Protein AF-A0A9X9F137-F1 (afdb_monomer_lite)

Radius of gyration: 17.18 Å; chains: 1; bounding box: 33×36×59 Å

Foldseek 3Di:
DPPPDPPPDDDPPLQVVQCVLCVVLVNCVCRSDFLVDPDDDDDPVLCVVQDVVLNVPRSSSRSSCVVVPHDDDDDPPPDPPPPVPDPPPCPDPPPDPPDDD

Sequence (101 aa):
VCFEKMRVEWPSIAMVYRKIVNDVLGRMDLKYDSMLSMPYAITKKAIEDIGYDILQNPILSQVTLIEKGWRLQSSSAITNTSLNNMPANKTSFYKKGLTKL

Organism: Bacillus cereus (NCBI:txid1396)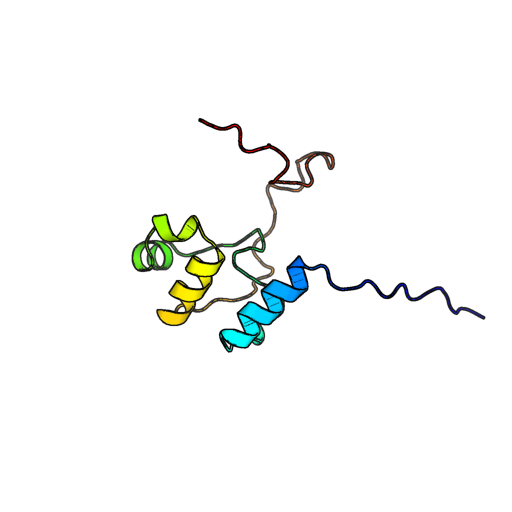

Secondary structure (DSSP, 8-state):
---------PPPHHHHHHHHHHHHTT-GGGTT--TTSSS----HHHHHHH-TGGGGSHHHHHHHHHHTT------TT---TTTTTS-TT---TT-S-----

pLDDT: mean 76.54, std 21.03, range [38.19, 97.75]

Structure (mmCIF, N/CA/C/O backbone):
data_AF-A0A9X9F137-F1
#
_entry.id   AF-A0A9X9F137-F1
#
loop_
_atom_site.group_PDB
_atom_site.id
_atom_site.type_symbol
_atom_site.label_atom_id
_atom_site.label_alt_id
_atom_site.label_comp_id
_atom_site.label_asym_id
_atom_site.label_entity_id
_atom_site.label_seq_id
_atom_site.pdbx_PDB_ins_code
_atom_site.Cartn_x
_atom_site.Cartn_y
_atom_site.Cartn_z
_atom_site.occupancy
_atom_site.B_iso_or_equiv
_atom_site.auth_seq_id
_atom_site.auth_comp_id
_atom_site.auth_asym_id
_atom_site.auth_atom_id
_atom_site.pdbx_PDB_model_num
ATOM 1 N N . VAL A 1 1 ? 21.777 17.465 -38.653 1.00 41.50 1 VAL A N 1
ATOM 2 C CA . VAL A 1 1 ? 21.772 16.097 -38.082 1.00 41.50 1 VAL A CA 1
ATOM 3 C C . VAL A 1 1 ? 21.459 16.220 -36.597 1.00 41.50 1 VAL A C 1
ATOM 5 O O . VAL A 1 1 ? 22.366 16.334 -35.788 1.00 41.50 1 VAL A O 1
ATOM 8 N N . CYS A 1 2 ? 20.176 16.315 -36.244 1.00 44.56 2 CYS A N 1
ATOM 9 C CA . CYS A 1 2 ? 19.727 16.467 -34.856 1.00 44.56 2 CYS A CA 1
ATOM 10 C C . CYS A 1 2 ? 19.474 15.085 -34.243 1.00 44.56 2 CYS A C 1
ATOM 12 O O . CYS A 1 2 ? 18.335 14.685 -34.042 1.00 44.56 2 CYS A O 1
ATOM 14 N N . PHE A 1 3 ? 20.548 14.342 -33.973 1.00 45.81 3 PHE A N 1
ATOM 15 C CA . PHE A 1 3 ? 20.518 13.244 -33.004 1.00 45.81 3 PHE A CA 1
ATOM 16 C C . PHE A 1 3 ? 20.961 13.812 -31.662 1.00 45.81 3 PHE A C 1
ATOM 18 O O . PHE A 1 3 ? 22.049 13.537 -31.158 1.00 45.81 3 PHE A O 1
ATOM 25 N N . GLU A 1 4 ? 20.131 14.691 -31.113 1.00 53.81 4 GLU A N 1
ATOM 26 C CA . GLU A 1 4 ? 20.349 15.278 -29.801 1.00 53.81 4 GLU A CA 1
ATOM 27 C C . GLU A 1 4 ? 20.030 14.211 -28.752 1.00 53.81 4 GLU A C 1
ATOM 29 O O . GLU A 1 4 ? 18.911 14.070 -28.276 1.00 53.81 4 GLU A O 1
ATOM 34 N N . LYS A 1 5 ? 21.034 13.358 -28.525 1.00 53.69 5 LYS A N 1
ATOM 35 C CA . LYS A 1 5 ? 21.295 12.540 -27.340 1.00 53.69 5 LYS A CA 1
ATOM 36 C C . LYS A 1 5 ? 20.044 12.267 -26.498 1.00 53.69 5 LYS A C 1
ATOM 38 O O . LYS A 1 5 ? 19.861 12.853 -25.432 1.00 53.69 5 LYS A O 1
ATOM 43 N N . MET A 1 6 ? 19.219 11.327 -26.956 1.00 54.22 6 MET A N 1
ATOM 44 C CA . MET A 1 6 ? 18.197 10.690 -26.131 1.00 54.22 6 MET A CA 1
ATOM 45 C C . MET A 1 6 ? 18.944 9.990 -24.989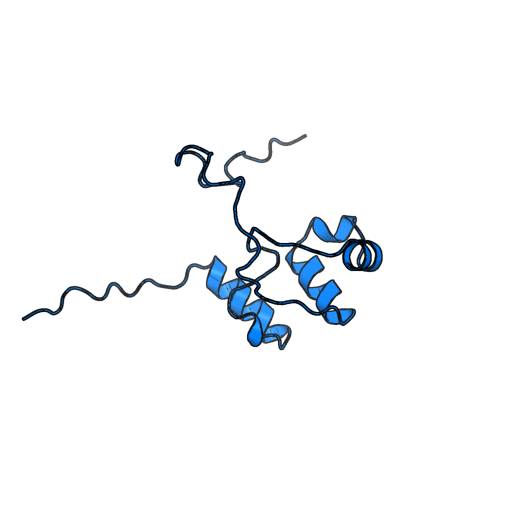 1.00 54.22 6 MET A C 1
ATOM 47 O O . MET A 1 6 ? 19.455 8.882 -25.144 1.00 54.22 6 MET A O 1
ATOM 51 N N . ARG A 1 7 ? 19.154 10.699 -23.873 1.00 59.34 7 ARG A N 1
ATOM 52 C CA . ARG A 1 7 ? 19.733 10.111 -22.669 1.00 59.34 7 ARG A CA 1
ATOM 53 C C . ARG A 1 7 ? 18.726 9.071 -22.209 1.00 59.34 7 ARG A C 1
ATOM 55 O O . ARG A 1 7 ? 17.667 9.423 -21.707 1.00 59.34 7 ARG A O 1
ATOM 62 N N . VAL A 1 8 ? 19.043 7.802 -22.450 1.00 64.38 8 VAL A N 1
ATOM 63 C CA . VAL A 1 8 ? 18.328 6.680 -21.851 1.00 64.38 8 VAL A CA 1
ATOM 64 C C . VAL A 1 8 ? 18.545 6.806 -20.347 1.00 64.38 8 VAL A C 1
ATOM 66 O O . VAL A 1 8 ? 19.589 6.422 -19.822 1.00 64.38 8 VAL A O 1
ATOM 69 N N . GLU A 1 9 ? 17.604 7.452 -19.664 1.00 74.19 9 GLU A N 1
ATOM 70 C CA . GLU A 1 9 ? 17.564 7.449 -18.210 1.00 74.19 9 GLU A CA 1
ATOM 71 C C . GLU A 1 9 ? 17.095 6.071 -17.767 1.00 74.19 9 GLU A C 1
ATOM 73 O O . GLU A 1 9 ? 15.948 5.670 -17.976 1.00 74.19 9 GLU A O 1
ATOM 78 N N . TRP A 1 10 ? 18.022 5.316 -17.188 1.00 81.94 10 TRP A N 1
ATOM 79 C CA . TRP A 1 10 ? 17.707 4.036 -16.581 1.00 81.94 10 TRP A CA 1
ATOM 80 C C . TRP A 1 10 ? 16.768 4.251 -15.392 1.00 81.94 10 TRP A C 1
ATOM 82 O O . TRP A 1 10 ? 16.976 5.186 -14.611 1.00 81.94 10 TRP A O 1
ATOM 92 N N . PRO A 1 11 ? 15.748 3.392 -15.217 1.00 84.38 11 PRO A N 1
ATOM 93 C CA . PRO A 1 11 ? 14.881 3.483 -14.058 1.00 84.38 11 PRO A CA 1
ATOM 94 C C . PRO A 1 11 ? 15.724 3.327 -12.795 1.00 84.38 11 PRO A C 1
ATOM 96 O O . PRO A 1 11 ? 16.581 2.445 -12.699 1.00 84.38 11 PRO A O 1
ATOM 99 N N . SER A 1 12 ? 15.471 4.183 -11.809 1.00 87.00 12 SER A N 1
ATOM 100 C CA . SER A 1 12 ? 16.127 4.035 -10.513 1.00 87.00 12 SER A CA 1
ATOM 101 C C . SER A 1 12 ? 15.773 2.682 -9.893 1.00 87.00 12 SER A C 1
ATOM 103 O O . SER A 1 12 ? 14.682 2.147 -10.117 1.00 87.00 12 SER A O 1
ATOM 105 N N . ILE A 1 13 ? 16.651 2.165 -9.029 1.00 87.69 13 ILE A N 1
ATOM 106 C CA . ILE A 1 13 ? 16.370 0.956 -8.239 1.00 87.69 13 ILE A CA 1
ATOM 107 C C . ILE A 1 13 ? 15.023 1.068 -7.506 1.00 87.69 13 ILE A C 1
ATOM 109 O O . ILE A 1 13 ? 14.298 0.084 -7.370 1.00 87.69 13 ILE A O 1
ATOM 113 N N . ALA A 1 14 ? 14.655 2.295 -7.111 1.00 85.38 14 ALA A N 1
ATOM 114 C CA . ALA A 1 14 ? 13.406 2.577 -6.435 1.00 85.38 14 ALA A CA 1
ATOM 115 C C . ALA A 1 14 ? 12.175 2.319 -7.311 1.00 85.38 14 ALA A C 1
ATOM 117 O O . ALA A 1 14 ? 11.187 1.754 -6.856 1.00 85.38 14 ALA A O 1
ATOM 118 N N . MET A 1 15 ? 12.243 2.703 -8.584 1.00 89.44 15 MET A N 1
ATOM 119 C CA . MET A 1 15 ? 11.171 2.442 -9.543 1.00 89.44 15 MET A CA 1
ATOM 120 C C . MET A 1 15 ? 11.050 0.951 -9.849 1.00 89.44 15 MET A C 1
ATOM 122 O O . MET A 1 15 ? 9.937 0.431 -9.930 1.00 89.44 15 MET A O 1
ATOM 126 N N . VAL A 1 16 ? 12.188 0.263 -9.992 1.00 91.69 16 VAL A N 1
ATOM 127 C CA . VAL A 1 16 ? 12.222 -1.166 -10.321 1.00 91.69 16 VAL A CA 1
ATOM 128 C C . VAL A 1 16 ? 11.564 -1.994 -9.219 1.00 91.69 16 VAL A C 1
ATOM 130 O O . VAL A 1 16 ? 10.656 -2.765 -9.525 1.00 91.69 16 VAL A O 1
ATOM 133 N N . TYR A 1 17 ? 11.935 -1.804 -7.945 1.00 90.62 17 TYR A N 1
ATOM 134 C CA . TYR A 1 17 ? 11.332 -2.603 -6.870 1.00 90.62 17 TYR A CA 1
ATOM 135 C C . TYR A 1 17 ? 9.828 -2.332 -6.726 1.00 90.62 17 TYR A C 1
ATOM 137 O O . TYR A 1 17 ? 9.069 -3.277 -6.539 1.00 90.62 17 TYR A O 1
ATOM 145 N N . ARG A 1 18 ? 9.369 -1.072 -6.847 1.00 91.88 18 ARG A N 1
ATOM 146 C CA . ARG A 1 18 ? 7.935 -0.733 -6.728 1.00 91.88 18 ARG A CA 1
ATOM 147 C C . ARG A 1 18 ? 7.120 -1.423 -7.808 1.00 91.88 18 ARG A C 1
ATOM 149 O O . ARG A 1 18 ? 6.081 -2.003 -7.513 1.00 91.88 18 ARG A O 1
ATOM 156 N N . LYS A 1 19 ? 7.631 -1.406 -9.042 1.00 92.81 19 LYS A N 1
ATOM 157 C CA . LYS A 1 19 ? 7.004 -2.103 -10.162 1.00 92.81 19 LYS A CA 1
ATOM 158 C C . LYS A 1 19 ? 6.908 -3.605 -9.891 1.00 92.81 19 LYS A C 1
ATOM 160 O O . LYS A 1 19 ? 5.841 -4.167 -10.083 1.00 92.81 19 LYS A O 1
ATOM 165 N N . ILE A 1 20 ? 7.993 -4.232 -9.429 1.00 94.19 20 ILE A N 1
ATOM 166 C CA . ILE A 1 20 ? 8.018 -5.674 -9.130 1.00 94.19 20 ILE A CA 1
ATOM 167 C C . ILE A 1 20 ? 7.024 -6.019 -8.016 1.00 94.19 20 ILE A C 1
ATOM 169 O O . ILE A 1 20 ? 6.266 -6.970 -8.158 1.00 94.19 20 ILE A O 1
ATOM 173 N N . VAL A 1 21 ? 6.979 -5.238 -6.933 1.00 93.56 21 VAL A N 1
ATOM 174 C CA . VAL A 1 21 ? 6.012 -5.446 -5.842 1.00 93.56 21 VAL A CA 1
ATOM 175 C C . VAL A 1 21 ? 4.578 -5.344 -6.362 1.00 93.56 21 VAL A C 1
ATOM 177 O O . VAL A 1 21 ? 3.762 -6.214 -6.079 1.00 93.56 21 VAL A O 1
ATOM 180 N N . ASN A 1 22 ? 4.271 -4.320 -7.161 1.00 93.94 22 ASN A N 1
ATOM 181 C CA . ASN A 1 22 ? 2.943 -4.153 -7.750 1.00 93.94 22 ASN A CA 1
ATOM 182 C C . ASN A 1 22 ? 2.577 -5.302 -8.701 1.00 93.94 22 ASN A C 1
ATOM 184 O O . ASN A 1 22 ? 1.426 -5.725 -8.716 1.00 93.94 22 ASN A O 1
ATOM 188 N N . ASP A 1 23 ? 3.539 -5.816 -9.466 1.00 95.25 23 ASP A N 1
ATOM 189 C CA . ASP A 1 23 ? 3.352 -6.952 -10.373 1.00 95.25 23 ASP A CA 1
ATOM 190 C C . ASP A 1 23 ? 3.044 -8.247 -9.602 1.00 95.25 23 ASP A C 1
ATOM 192 O O . ASP A 1 23 ? 2.029 -8.893 -9.849 1.00 95.25 23 ASP A O 1
ATOM 196 N N . VAL A 1 24 ? 3.838 -8.555 -8.568 1.00 95.12 24 VAL A N 1
ATOM 197 C CA . VAL A 1 24 ? 3.622 -9.714 -7.680 1.00 95.12 24 VAL A CA 1
ATOM 198 C C . VAL A 1 24 ? 2.265 -9.650 -6.973 1.00 95.12 24 VAL A C 1
ATOM 200 O O . VAL A 1 24 ? 1.624 -10.678 -6.776 1.00 95.12 24 VAL A O 1
ATOM 203 N N . LEU A 1 25 ? 1.797 -8.449 -6.623 1.00 93.56 25 LEU A N 1
ATOM 204 C CA . LEU A 1 25 ? 0.487 -8.235 -5.999 1.00 93.56 25 LEU A CA 1
ATOM 205 C C . LEU A 1 25 ? -0.678 -8.200 -7.004 1.00 93.56 25 LEU A C 1
ATOM 207 O O . LEU A 1 25 ? -1.813 -7.940 -6.607 1.00 93.56 25 LEU A O 1
ATOM 211 N N . GLY A 1 26 ? -0.426 -8.410 -8.301 1.00 94.75 26 GLY A N 1
ATOM 212 C CA . GLY A 1 26 ? -1.454 -8.348 -9.346 1.00 94.75 26 GLY A CA 1
ATOM 213 C C . GLY A 1 26 ? -2.037 -6.944 -9.556 1.00 94.75 26 GLY A C 1
ATOM 214 O O . GLY A 1 26 ? -3.140 -6.793 -10.077 1.00 94.75 26 GLY A O 1
ATOM 215 N N . ARG A 1 27 ? -1.310 -5.900 -9.145 1.00 93.38 27 ARG A N 1
ATOM 216 C CA . ARG A 1 27 ? -1.709 -4.484 -9.171 1.00 93.38 27 ARG A CA 1
ATOM 217 C C . ARG A 1 27 ? -0.872 -3.663 -10.148 1.00 93.38 27 ARG A C 1
ATOM 219 O O . ARG A 1 27 ? -0.411 -2.565 -9.836 1.00 93.38 27 ARG A O 1
ATOM 226 N N . MET A 1 28 ? -0.693 -4.172 -11.368 1.00 92.50 28 MET A N 1
ATOM 227 C CA . MET A 1 28 ? 0.007 -3.448 -12.442 1.00 92.50 28 MET A CA 1
ATOM 228 C C . MET A 1 28 ? -0.632 -2.088 -12.781 1.00 92.50 28 MET A C 1
ATOM 230 O O . MET A 1 28 ? 0.047 -1.207 -13.313 1.00 92.50 28 MET A O 1
ATOM 234 N N . ASP A 1 29 ? -1.908 -1.882 -12.436 1.00 92.56 29 ASP A N 1
ATOM 235 C CA . ASP A 1 29 ? -2.605 -0.597 -12.559 1.00 92.56 29 ASP A CA 1
ATOM 236 C C . ASP A 1 29 ? -1.939 0.526 -11.747 1.00 92.56 29 ASP A C 1
ATOM 238 O O . ASP A 1 29 ? -1.994 1.688 -12.152 1.00 92.56 29 ASP A O 1
ATOM 242 N N . LEU A 1 30 ? -1.251 0.182 -10.651 1.00 90.19 30 LEU A N 1
ATOM 243 C CA . LEU A 1 30 ? -0.495 1.124 -9.824 1.00 90.19 30 LEU A CA 1
ATOM 244 C C . LEU A 1 30 ? 0.833 1.562 -10.463 1.00 90.19 30 LEU A C 1
ATOM 246 O O . LEU A 1 30 ? 1.443 2.516 -9.993 1.00 90.19 30 LEU A O 1
ATOM 250 N N . LYS A 1 31 ? 1.303 0.916 -11.540 1.00 90.12 31 LYS A N 1
ATOM 251 C CA . LYS A 1 31 ? 2.581 1.233 -12.208 1.00 90.12 31 LYS A CA 1
ATOM 252 C C . LYS A 1 31 ? 3.750 1.290 -11.205 1.00 90.12 31 LYS A C 1
ATOM 254 O O . LYS A 1 31 ? 4.143 0.259 -10.665 1.00 90.12 31 LYS A O 1
ATOM 259 N N . TYR A 1 32 ? 4.308 2.478 -10.961 1.00 88.56 32 TYR A N 1
ATOM 260 C CA . TYR A 1 32 ? 5.401 2.726 -10.011 1.00 88.56 32 TYR A CA 1
ATOM 261 C C . TYR A 1 32 ? 4.918 3.317 -8.681 1.00 88.56 32 TYR A C 1
ATOM 263 O O . TYR A 1 32 ? 5.737 3.542 -7.787 1.00 88.56 32 TYR A O 1
ATOM 271 N N . ASP A 1 33 ? 3.620 3.594 -8.556 1.00 87.88 33 ASP A N 1
ATOM 272 C CA . ASP A 1 33 ? 3.035 4.151 -7.347 1.00 87.88 33 ASP A CA 1
ATOM 273 C C . ASP A 1 33 ? 2.977 3.089 -6.257 1.00 87.88 33 ASP A C 1
ATOM 275 O O . ASP A 1 33 ? 2.777 1.899 -6.493 1.00 87.88 33 ASP A O 1
ATOM 279 N N . SER A 1 34 ? 3.226 3.531 -5.037 1.00 88.50 34 SER A N 1
ATOM 280 C CA . SER A 1 34 ? 3.370 2.677 -3.865 1.00 88.50 34 SER A CA 1
ATOM 281 C C . SER A 1 34 ? 3.168 3.541 -2.631 1.00 88.50 34 SER A C 1
ATOM 283 O O . SER A 1 34 ? 3.357 4.754 -2.701 1.00 88.50 34 SER A O 1
ATOM 285 N N . MET A 1 35 ? 2.883 2.932 -1.483 1.00 88.62 35 MET A N 1
ATOM 286 C CA . MET A 1 35 ? 2.917 3.638 -0.197 1.00 88.62 35 MET A CA 1
ATOM 287 C C . MET A 1 35 ? 4.299 4.218 0.151 1.00 88.62 35 MET A C 1
ATOM 289 O O . MET A 1 35 ? 4.405 5.092 1.001 1.00 88.62 35 MET A O 1
ATOM 293 N N . LEU A 1 36 ? 5.367 3.791 -0.534 1.00 84.94 36 LEU A N 1
ATOM 294 C CA . LEU A 1 36 ? 6.690 4.430 -0.466 1.00 84.94 36 LEU A CA 1
ATOM 295 C C . LEU A 1 36 ? 6.804 5.720 -1.296 1.00 84.94 36 LEU A C 1
ATOM 297 O O . LEU A 1 36 ? 7.847 6.378 -1.275 1.00 84.94 36 LEU A O 1
ATOM 301 N N . SER A 1 37 ? 5.773 6.066 -2.063 1.00 79.56 37 SER A N 1
ATOM 302 C CA . SER A 1 37 ? 5.707 7.288 -2.861 1.00 79.56 37 SER A CA 1
ATOM 303 C C . SER A 1 37 ? 4.923 8.335 -2.078 1.00 79.56 37 SER A C 1
ATOM 305 O O . SER A 1 37 ? 3.718 8.209 -1.895 1.00 79.56 37 SER A O 1
ATOM 307 N N . MET A 1 38 ? 5.619 9.355 -1.578 1.00 74.50 38 MET A N 1
ATOM 308 C CA . MET A 1 38 ? 4.986 10.500 -0.921 1.00 74.50 38 MET A CA 1
ATOM 309 C C . MET A 1 38 ? 4.668 11.608 -1.935 1.00 74.50 38 MET A C 1
ATOM 311 O O . MET A 1 38 ? 5.470 11.838 -2.844 1.00 74.50 38 MET A O 1
ATOM 315 N N . PRO A 1 39 ? 3.553 12.338 -1.748 1.00 79.12 39 PRO A N 1
ATOM 316 C CA . PRO A 1 39 ? 2.575 12.201 -0.664 1.00 79.12 39 PRO A CA 1
ATOM 317 C C . PRO A 1 39 ? 1.579 11.051 -0.911 1.00 79.12 39 PRO A C 1
ATOM 319 O O . PRO A 1 39 ? 1.269 10.722 -2.052 1.00 79.12 39 PRO A O 1
ATOM 322 N N . TYR A 1 40 ? 1.032 10.481 0.165 1.00 82.94 40 TYR A N 1
ATOM 323 C CA . TYR A 1 40 ? -0.066 9.514 0.105 1.00 82.94 40 TYR A CA 1
ATOM 324 C C . TYR A 1 40 ? -1.133 9.847 1.151 1.00 82.94 40 TYR A C 1
ATOM 326 O O . TYR A 1 40 ? -0.856 10.496 2.160 1.00 82.94 40 TYR A O 1
ATOM 334 N N . ALA A 1 41 ? -2.360 9.395 0.906 1.00 86.56 41 ALA A N 1
ATOM 335 C CA . ALA A 1 41 ? -3.485 9.553 1.817 1.00 86.56 41 ALA A CA 1
ATOM 336 C C . ALA A 1 41 ? -4.134 8.195 2.070 1.00 86.56 41 ALA A C 1
ATOM 338 O O . ALA A 1 41 ? -4.285 7.384 1.157 1.00 86.56 41 ALA A O 1
ATOM 339 N N . ILE A 1 42 ? -4.529 7.962 3.317 1.00 89.88 42 ILE A N 1
ATOM 340 C CA . ILE A 1 42 ? -5.196 6.737 3.751 1.00 89.88 42 ILE A CA 1
ATOM 341 C C . ILE A 1 42 ? -6.379 7.158 4.614 1.00 89.88 42 ILE A C 1
ATOM 343 O O . ILE A 1 42 ? -6.272 8.073 5.432 1.00 89.88 42 ILE A O 1
ATOM 347 N N . THR A 1 43 ? -7.527 6.516 4.419 1.00 92.69 43 THR A N 1
ATOM 348 C CA . THR A 1 43 ? -8.696 6.794 5.255 1.00 92.69 43 THR A CA 1
ATOM 349 C C . THR A 1 43 ? -8.465 6.285 6.676 1.00 92.69 43 THR A C 1
ATOM 351 O O . THR A 1 43 ? -7.805 5.265 6.877 1.00 92.69 43 THR A O 1
ATOM 354 N N . LYS A 1 44 ? -9.062 6.954 7.670 1.00 95.56 44 LYS A N 1
ATOM 355 C CA . LYS A 1 44 ? -8.983 6.513 9.071 1.00 95.56 44 LYS A CA 1
ATOM 356 C C . LYS A 1 44 ? -9.447 5.062 9.235 1.00 95.56 44 LYS A C 1
ATOM 358 O O . LYS A 1 44 ? -8.756 4.279 9.868 1.00 95.56 44 LYS A O 1
ATOM 363 N N . LYS A 1 45 ? -10.555 4.699 8.577 1.00 97.50 45 LYS A N 1
ATOM 364 C CA . LYS A 1 45 ? -11.125 3.345 8.610 1.00 97.50 45 LYS A CA 1
ATOM 365 C C . LYS A 1 45 ? -10.148 2.287 8.089 1.00 97.50 45 LYS A C 1
ATOM 367 O O . LYS A 1 45 ? -10.059 1.218 8.673 1.00 97.50 45 LYS A O 1
ATOM 372 N N . ALA A 1 46 ? -9.414 2.586 7.016 1.00 96.62 46 ALA A N 1
ATOM 373 C CA . ALA A 1 46 ? -8.414 1.665 6.484 1.00 96.62 46 ALA A CA 1
ATOM 374 C C . ALA A 1 46 ? -7.222 1.494 7.439 1.00 96.62 46 ALA A C 1
ATOM 376 O O . ALA A 1 46 ? -6.755 0.376 7.616 1.00 96.62 46 ALA A O 1
ATOM 377 N N . ILE A 1 47 ? -6.768 2.572 8.095 1.00 95.81 47 ILE A N 1
ATOM 378 C CA . ILE A 1 47 ? -5.689 2.492 9.096 1.00 95.81 47 ILE A CA 1
ATOM 379 C C . ILE A 1 47 ? -6.135 1.708 10.334 1.00 95.81 47 ILE A C 1
ATOM 381 O O . ILE A 1 47 ? -5.399 0.849 10.805 1.00 95.81 47 ILE A O 1
ATOM 385 N N . GLU A 1 48 ? -7.329 1.985 10.857 1.00 96.94 48 GLU A N 1
ATOM 386 C CA . GLU A 1 48 ? -7.883 1.267 12.012 1.00 96.94 48 GLU A CA 1
ATOM 387 C C . GLU A 1 48 ? -8.057 -0.232 11.726 1.00 96.94 48 GLU A C 1
ATOM 389 O O . GLU A 1 48 ? -7.900 -1.046 12.630 1.00 96.94 48 GLU A O 1
ATOM 394 N N . ASP A 1 49 ? -8.339 -0.597 10.474 1.00 97.75 49 ASP A N 1
ATOM 395 C CA . ASP A 1 49 ? -8.495 -1.988 10.052 1.00 97.75 49 ASP A CA 1
ATOM 396 C C . ASP A 1 49 ? -7.156 -2.730 9.881 1.00 97.75 49 ASP A C 1
ATOM 398 O O . ASP A 1 49 ? -7.050 -3.895 10.268 1.00 97.75 49 ASP A O 1
ATOM 402 N N . ILE A 1 50 ? -6.120 -2.092 9.320 1.00 96.62 50 ILE A N 1
ATOM 403 C CA . ILE A 1 50 ? -4.794 -2.731 9.189 1.00 96.62 50 ILE A CA 1
ATOM 404 C C . ILE A 1 50 ? -3.955 -2.644 10.470 1.00 96.62 50 ILE A C 1
ATOM 406 O O . ILE A 1 50 ? -3.070 -3.467 10.653 1.00 96.62 50 ILE A O 1
ATOM 410 N N . GLY A 1 51 ? -4.226 -1.687 11.357 1.00 96.62 51 GLY A N 1
ATOM 411 C CA . GLY A 1 51 ? -3.399 -1.400 12.529 1.00 96.62 51 GLY A CA 1
ATOM 412 C C . GLY A 1 51 ? -2.371 -0.292 12.273 1.00 96.62 51 GLY A C 1
ATOM 413 O O . GLY A 1 51 ? -1.752 -0.194 11.212 1.00 96.62 51 GLY A O 1
ATOM 414 N N . TYR A 1 52 ? -2.186 0.580 13.265 1.00 95.12 52 TYR A N 1
ATOM 415 C CA . TYR A 1 52 ? -1.283 1.733 13.160 1.00 95.12 52 TYR A CA 1
ATOM 416 C C . TYR A 1 52 ? 0.198 1.337 13.124 1.00 95.12 52 TYR A C 1
ATOM 418 O O . TYR A 1 52 ? 1.007 2.027 12.509 1.00 95.12 52 TYR A O 1
ATOM 426 N N . ASP A 1 53 ? 0.561 0.241 13.782 1.00 96.25 53 ASP A N 1
ATOM 427 C CA . ASP A 1 53 ? 1.916 -0.306 13.844 1.00 96.25 53 ASP A CA 1
ATOM 428 C C . ASP A 1 53 ? 2.419 -0.768 12.471 1.00 96.25 53 ASP A C 1
ATOM 430 O O . ASP A 1 53 ? 3.588 -0.557 12.140 1.00 96.25 53 ASP A O 1
ATOM 434 N N . ILE A 1 54 ? 1.521 -1.287 11.628 1.00 95.25 54 ILE A N 1
ATOM 435 C CA . ILE A 1 54 ? 1.853 -1.738 10.274 1.00 95.25 54 ILE A CA 1
ATOM 436 C C . ILE A 1 54 ? 2.413 -0.593 9.413 1.00 95.25 54 ILE A C 1
ATOM 438 O O . ILE A 1 54 ? 3.282 -0.837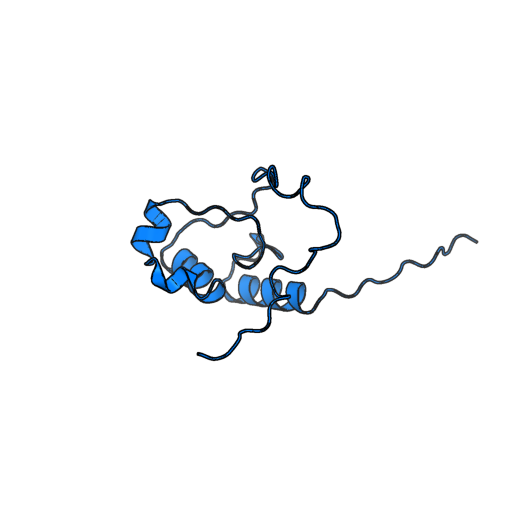 8.570 1.00 95.25 54 ILE A O 1
ATOM 442 N N . LEU A 1 55 ? 2.016 0.662 9.673 1.00 91.69 55 LEU A N 1
ATOM 443 C CA . LEU A 1 55 ? 2.502 1.847 8.948 1.00 91.69 55 LEU A CA 1
ATOM 444 C C . LEU A 1 55 ? 4.015 2.077 9.074 1.00 91.69 55 LEU A C 1
ATOM 446 O O . LEU A 1 55 ? 4.584 2.806 8.261 1.00 91.69 55 LEU A O 1
ATOM 450 N N . GLN A 1 56 ? 4.683 1.446 10.046 1.00 92.31 56 GLN A N 1
ATOM 451 C CA . GLN A 1 56 ? 6.145 1.478 10.158 1.00 92.31 56 GLN A CA 1
ATOM 452 C C . GLN A 1 56 ? 6.834 0.826 8.952 1.00 92.31 56 GLN A C 1
ATOM 454 O O . GLN A 1 56 ? 7.942 1.218 8.585 1.00 92.31 56 GLN A O 1
ATOM 459 N N . ASN A 1 57 ? 6.174 -0.147 8.315 1.00 93.25 57 ASN A N 1
ATOM 460 C CA . ASN A 1 57 ? 6.635 -0.767 7.085 1.00 93.25 57 ASN A CA 1
ATOM 461 C C . ASN A 1 57 ? 5.622 -0.485 5.958 1.00 93.25 57 ASN A C 1
ATOM 463 O O . ASN A 1 57 ? 4.602 -1.169 5.855 1.00 93.25 57 ASN A O 1
ATOM 467 N N . PRO A 1 58 ? 5.893 0.488 5.072 1.00 90.56 58 PRO A N 1
ATOM 468 C CA . PRO A 1 58 ? 4.952 0.881 4.024 1.00 90.56 58 PRO A CA 1
ATOM 469 C C . PRO A 1 58 ? 4.711 -0.215 2.977 1.00 90.56 58 PRO A C 1
ATOM 471 O O . PRO A 1 58 ? 3.647 -0.233 2.365 1.00 90.56 58 PRO A O 1
ATOM 474 N N . ILE A 1 59 ? 5.654 -1.145 2.778 1.00 92.56 59 ILE A N 1
ATOM 475 C CA . ILE A 1 59 ? 5.436 -2.299 1.891 1.00 92.56 59 ILE A CA 1
ATOM 476 C C . ILE A 1 59 ? 4.442 -3.249 2.546 1.00 92.56 59 ILE A C 1
ATOM 478 O O . ILE A 1 59 ? 3.451 -3.606 1.920 1.00 92.56 59 ILE A O 1
ATOM 482 N N . LEU A 1 60 ? 4.670 -3.600 3.816 1.00 95.38 60 LEU A N 1
ATOM 483 C CA . LEU A 1 60 ? 3.740 -4.438 4.573 1.00 95.38 60 LEU A CA 1
ATOM 484 C C . LEU A 1 60 ? 2.351 -3.797 4.620 1.00 95.38 60 LEU A C 1
ATOM 486 O O . LEU A 1 60 ? 1.371 -4.457 4.315 1.00 95.38 60 LEU A O 1
ATOM 490 N N . SER A 1 61 ? 2.275 -2.491 4.880 1.00 95.19 61 SER A N 1
ATOM 491 C CA . SER A 1 61 ? 1.021 -1.730 4.844 1.00 95.19 61 SER A CA 1
ATOM 492 C C . SER A 1 61 ? 0.285 -1.868 3.516 1.00 95.19 61 SER A C 1
ATOM 494 O O . SER A 1 61 ? -0.919 -2.117 3.499 1.00 95.19 61 SER A O 1
ATOM 496 N N . GLN A 1 62 ? 1.002 -1.717 2.400 1.00 95.19 62 GLN A N 1
ATOM 497 C CA . GLN A 1 62 ? 0.429 -1.832 1.065 1.00 95.19 62 GLN A CA 1
ATOM 498 C C . GLN A 1 62 ? -0.104 -3.246 0.809 1.00 95.19 62 GLN A C 1
ATOM 500 O O . GLN A 1 62 ? -1.212 -3.385 0.292 1.00 95.19 62 GLN A O 1
ATOM 505 N N . VAL A 1 63 ? 0.661 -4.274 1.189 1.00 95.94 63 VAL A N 1
ATOM 506 C CA . VAL A 1 63 ? 0.255 -5.681 1.074 1.00 95.94 63 VAL A CA 1
ATOM 507 C C . VAL A 1 63 ? -0.996 -5.940 1.910 1.00 95.94 63 VAL A C 1
ATOM 509 O O . VAL A 1 63 ? -2.005 -6.361 1.353 1.00 95.94 63 VAL A O 1
ATOM 512 N N . THR A 1 64 ? -0.987 -5.588 3.199 1.00 97.25 64 THR A N 1
ATOM 513 C CA . THR A 1 64 ? -2.123 -5.810 4.105 1.00 97.25 64 THR A CA 1
ATOM 514 C C . THR A 1 64 ? -3.385 -5.097 3.620 1.00 97.25 64 THR A C 1
ATOM 516 O O . THR A 1 64 ? -4.472 -5.667 3.667 1.00 97.25 64 THR A O 1
ATOM 519 N N . LEU A 1 65 ? -3.271 -3.863 3.114 1.00 96.38 65 LEU A N 1
ATOM 520 C CA . LEU A 1 65 ? -4.414 -3.149 2.537 1.00 96.38 65 LEU A CA 1
ATOM 521 C C . LEU A 1 65 ? -5.005 -3.901 1.340 1.00 96.38 65 LEU A C 1
ATOM 523 O O . LEU A 1 65 ? -6.225 -4.040 1.255 1.00 96.38 65 LEU A O 1
ATOM 527 N N . ILE A 1 66 ? -4.157 -4.384 0.428 1.00 95.44 66 ILE A N 1
ATOM 528 C CA . ILE A 1 66 ? -4.595 -5.135 -0.755 1.00 95.44 66 ILE A CA 1
ATOM 529 C C . ILE A 1 66 ? -5.244 -6.462 -0.344 1.00 95.44 66 ILE A C 1
ATOM 531 O O . ILE A 1 66 ? -6.331 -6.766 -0.830 1.00 95.44 66 ILE A O 1
ATOM 535 N N . GLU A 1 67 ? -4.634 -7.214 0.575 1.00 95.75 67 GLU A N 1
ATOM 536 C CA . GLU A 1 67 ? -5.168 -8.488 1.081 1.00 95.75 67 GLU A CA 1
ATOM 537 C C . GLU A 1 67 ? -6.527 -8.319 1.770 1.00 95.75 67 GLU A C 1
ATOM 539 O O . GLU A 1 67 ? -7.422 -9.144 1.598 1.00 95.75 67 GLU A O 1
ATOM 544 N N . LYS A 1 68 ? -6.722 -7.209 2.492 1.00 96.50 68 LYS A N 1
ATOM 545 C CA . LYS A 1 68 ? -8.013 -6.842 3.094 1.00 96.50 68 LYS A CA 1
ATOM 546 C C . LYS A 1 68 ? -9.029 -6.263 2.099 1.00 96.50 68 LYS A C 1
ATOM 548 O O . LYS A 1 68 ? -10.139 -5.909 2.491 1.00 96.50 68 LYS A O 1
ATOM 553 N N . GLY A 1 69 ? -8.680 -6.157 0.817 1.00 95.56 69 GLY A N 1
ATOM 554 C CA . GLY A 1 69 ? -9.579 -5.689 -0.240 1.00 95.56 69 GLY A CA 1
ATOM 555 C C . GLY A 1 69 ? -9.736 -4.169 -0.320 1.00 95.56 69 GLY A C 1
ATOM 556 O O . GLY A 1 69 ? -10.650 -3.678 -0.987 1.00 95.56 69 GLY A O 1
ATOM 557 N N . TRP A 1 70 ? -8.861 -3.392 0.325 1.00 96.12 70 TRP A N 1
ATOM 558 C CA . TRP A 1 70 ? -8.875 -1.940 0.185 1.00 96.12 70 TRP A CA 1
ATOM 559 C C . TRP A 1 70 ? -8.415 -1.512 -1.210 1.00 96.12 70 TRP A C 1
ATOM 561 O O . TRP A 1 70 ? -7.422 -1.986 -1.767 1.00 96.12 70 TRP A O 1
ATOM 571 N N . ARG A 1 71 ? -9.128 -0.537 -1.779 1.00 91.19 71 ARG A N 1
ATOM 572 C CA . ARG A 1 71 ? -8.789 0.028 -3.084 1.00 91.19 71 ARG A CA 1
ATOM 573 C C . ARG A 1 71 ? -7.642 1.029 -2.956 1.00 91.19 71 ARG A C 1
ATOM 575 O O . ARG A 1 71 ? -7.830 2.137 -2.465 1.00 91.19 71 ARG A O 1
ATOM 582 N N . LEU A 1 72 ? -6.478 0.666 -3.483 1.00 91.50 72 LEU A N 1
ATOM 583 C CA . LEU A 1 72 ? -5.374 1.601 -3.726 1.00 91.50 72 LEU A CA 1
ATOM 584 C C . LEU A 1 72 ? -5.544 2.259 -5.095 1.00 91.50 72 LEU A C 1
ATOM 586 O O . LEU A 1 72 ? -5.891 1.575 -6.057 1.00 91.50 72 LEU A O 1
ATOM 590 N N . GLN A 1 73 ? -5.282 3.560 -5.197 1.00 86.69 73 GLN A N 1
ATOM 591 C CA . GLN A 1 73 ? -5.301 4.289 -6.465 1.00 86.69 73 GLN A CA 1
ATOM 592 C C . GLN A 1 73 ? -4.185 5.327 -6.511 1.00 86.69 73 GLN A C 1
ATOM 594 O O . GLN A 1 73 ? -3.918 5.996 -5.514 1.00 86.69 73 GLN A O 1
ATOM 599 N N . SER A 1 74 ? -3.601 5.509 -7.694 1.00 77.31 74 SER A N 1
ATOM 600 C CA . SER A 1 74 ? -2.796 6.689 -7.998 1.00 77.31 74 SER A CA 1
ATOM 601 C C . SER A 1 74 ? -3.728 7.882 -8.195 1.00 77.31 74 SER A C 1
ATOM 603 O O . SER A 1 74 ? -4.566 7.873 -9.098 1.00 77.31 74 SER A O 1
ATOM 605 N N . SER A 1 75 ? -3.637 8.881 -7.317 1.00 67.06 75 SER A N 1
ATOM 606 C CA . SER A 1 75 ? -4.396 10.125 -7.436 1.00 67.06 75 SER A CA 1
ATOM 607 C C . SER A 1 75 ? -3.436 11.298 -7.547 1.00 67.06 75 SER A C 1
ATOM 609 O O . SER A 1 75 ? -2.646 11.555 -6.642 1.00 67.06 75 SER A O 1
ATOM 611 N N . SER A 1 76 ? -3.550 12.050 -8.639 1.00 56.50 76 SER A N 1
ATOM 612 C CA . SER A 1 76 ? -2.806 13.290 -8.872 1.00 56.50 76 SER A CA 1
ATOM 613 C C . SER A 1 76 ? -3.304 14.468 -8.024 1.00 56.50 76 SER A C 1
ATOM 615 O O . SER A 1 76 ? -2.718 15.545 -8.079 1.00 56.50 76 SER A O 1
ATOM 617 N N . ALA A 1 77 ? -4.393 14.294 -7.265 1.00 55.66 77 ALA A N 1
ATOM 618 C CA . ALA A 1 77 ? -5.068 15.376 -6.547 1.00 55.66 77 ALA A CA 1
ATOM 619 C C . ALA A 1 77 ? -4.517 15.642 -5.135 1.00 55.66 77 ALA A C 1
ATOM 621 O O . ALA A 1 77 ? -4.944 16.598 -4.487 1.00 55.66 77 ALA A O 1
ATOM 622 N N . ILE A 1 78 ? -3.574 14.831 -4.639 1.00 58.44 78 ILE A N 1
ATOM 623 C CA . ILE A 1 78 ? -2.870 15.136 -3.387 1.00 58.44 78 ILE A CA 1
ATOM 624 C C . ILE A 1 78 ? -1.785 16.166 -3.713 1.00 58.44 78 ILE A C 1
ATOM 626 O O . ILE A 1 78 ? -0.623 15.837 -3.941 1.00 58.44 78 ILE A O 1
ATOM 630 N N . THR A 1 79 ? -2.188 17.432 -3.799 1.00 50.41 79 THR A N 1
ATOM 631 C CA . THR A 1 79 ? -1.262 18.541 -4.021 1.00 50.41 79 THR A CA 1
ATOM 632 C C . THR A 1 79 ? -0.269 18.612 -2.862 1.00 50.41 79 THR A C 1
ATOM 634 O O . THR A 1 79 ? -0.652 18.642 -1.693 1.00 50.41 79 THR A O 1
ATOM 637 N N . ASN A 1 80 ? 1.020 18.686 -3.194 1.00 52.47 80 ASN A N 1
ATOM 638 C CA . ASN A 1 80 ? 2.137 18.976 -2.291 1.00 52.47 80 ASN A CA 1
ATOM 639 C C . ASN A 1 80 ? 2.078 20.429 -1.767 1.00 52.47 80 ASN A C 1
ATOM 641 O O . ASN A 1 80 ? 3.045 21.182 -1.864 1.00 52.47 80 ASN A O 1
ATOM 645 N N . THR A 1 81 ? 0.937 20.871 -1.236 1.00 47.16 81 THR A N 1
ATOM 646 C CA . THR A 1 81 ? 0.695 22.279 -0.886 1.00 47.16 81 THR A CA 1
ATOM 647 C C . THR A 1 81 ? 1.654 22.778 0.207 1.00 47.16 81 THR A C 1
ATOM 649 O O . THR A 1 81 ? 1.891 23.975 0.306 1.00 47.16 81 THR A O 1
ATOM 652 N N . SER A 1 82 ? 2.277 21.882 0.986 1.00 46.50 82 SER A N 1
ATOM 653 C CA . SER A 1 82 ? 3.264 22.232 2.022 1.00 46.50 82 SER A CA 1
ATOM 654 C C . SER A 1 82 ? 4.739 22.113 1.605 1.00 46.50 82 SER A C 1
ATOM 656 O O . SER A 1 82 ? 5.605 22.560 2.354 1.00 46.50 82 SER A O 1
ATOM 658 N N . LEU A 1 83 ? 5.063 21.544 0.435 1.00 47.19 83 LEU A N 1
ATOM 659 C CA . LEU A 1 83 ? 6.455 21.236 0.053 1.00 47.19 83 LEU A CA 1
ATOM 660 C C . LEU A 1 83 ? 7.124 22.303 -0.821 1.00 47.19 83 LEU A C 1
ATOM 662 O O . LEU A 1 83 ? 8.348 22.403 -0.815 1.00 47.19 83 LEU A O 1
ATOM 666 N N . ASN A 1 84 ? 6.349 23.149 -1.504 1.00 43.47 84 ASN A N 1
ATOM 667 C CA . ASN A 1 84 ? 6.898 24.211 -2.360 1.00 43.47 84 ASN A CA 1
ATOM 668 C C . ASN A 1 84 ? 7.475 25.408 -1.581 1.00 43.47 84 ASN A C 1
ATOM 670 O O . ASN A 1 84 ? 8.209 26.206 -2.156 1.00 43.47 84 ASN A O 1
ATOM 674 N N . ASN A 1 85 ? 7.198 25.519 -0.276 1.00 47.41 85 ASN A N 1
ATOM 675 C CA . ASN A 1 85 ? 7.746 26.579 0.580 1.00 47.41 85 ASN A CA 1
ATOM 676 C C . ASN A 1 85 ? 9.048 26.169 1.295 1.00 47.41 85 ASN A C 1
ATOM 678 O O . ASN A 1 85 ? 9.612 26.971 2.040 1.00 47.41 85 ASN A O 1
ATOM 682 N N . MET A 1 86 ? 9.541 24.937 1.106 1.00 48.03 86 MET A N 1
ATOM 683 C CA . MET A 1 86 ? 10.839 24.533 1.650 1.00 48.03 86 MET A CA 1
ATOM 684 C C . MET A 1 86 ? 11.947 24.840 0.633 1.00 48.03 86 MET A C 1
ATOM 686 O O . MET A 1 86 ? 11.864 24.388 -0.508 1.00 48.03 86 MET A O 1
ATOM 690 N N . PRO A 1 87 ? 13.007 25.577 1.019 1.00 44.06 87 PRO A N 1
ATOM 691 C CA . PRO A 1 87 ? 14.117 25.863 0.120 1.00 44.06 87 PRO A CA 1
ATOM 692 C C . PRO A 1 87 ? 14.724 24.550 -0.389 1.00 44.06 87 PRO A C 1
ATOM 694 O O . PRO A 1 87 ? 14.925 23.613 0.389 1.00 44.06 87 PRO A O 1
ATOM 697 N N . ALA A 1 88 ? 15.049 24.514 -1.686 1.00 49.06 88 ALA A N 1
ATOM 698 C CA . ALA A 1 88 ? 15.477 23.355 -2.487 1.00 49.06 88 ALA A CA 1
ATOM 699 C C . ALA A 1 88 ? 16.673 22.528 -1.944 1.00 49.06 88 ALA A C 1
ATOM 701 O O . ALA A 1 88 ? 17.081 21.540 -2.546 1.00 49.06 88 ALA A O 1
ATOM 702 N N . ASN A 1 89 ? 17.235 22.906 -0.796 1.00 42.47 89 ASN A N 1
ATOM 703 C CA . ASN A 1 89 ? 18.372 22.289 -0.119 1.00 42.47 89 ASN A CA 1
ATOM 704 C C . ASN A 1 89 ? 18.031 20.980 0.637 1.00 42.47 89 ASN A C 1
ATOM 706 O O . ASN A 1 89 ? 18.923 20.165 0.868 1.00 42.47 89 ASN A O 1
ATOM 710 N N . LYS A 1 90 ? 16.768 20.723 1.007 1.00 43.22 90 LYS A N 1
ATOM 711 C CA . LYS 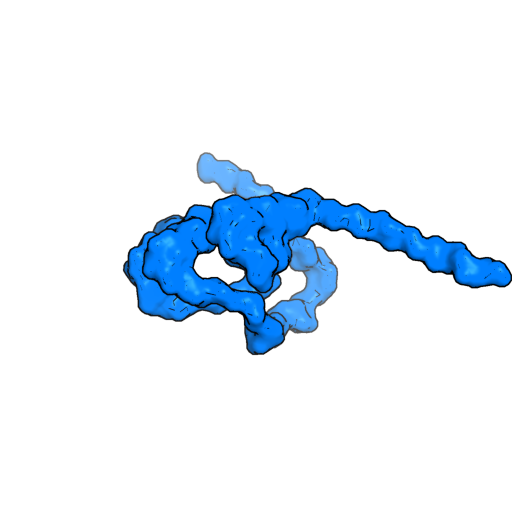A 1 90 ? 16.396 19.558 1.844 1.00 43.22 90 LYS A CA 1
ATOM 712 C C . LYS A 1 90 ? 15.728 18.415 1.064 1.00 43.22 90 LYS A C 1
ATOM 714 O O . LYS A 1 90 ? 14.731 17.859 1.501 1.00 43.22 90 LYS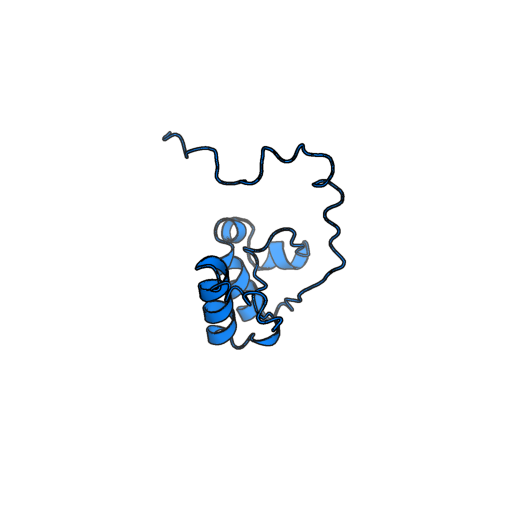 A O 1
ATOM 719 N N . THR A 1 91 ? 16.282 18.019 -0.077 1.00 43.38 91 THR A N 1
ATOM 720 C CA . THR A 1 91 ? 15.744 16.960 -0.965 1.00 43.38 91 THR A CA 1
ATOM 721 C C . THR A 1 91 ? 16.054 15.521 -0.525 1.00 43.38 91 THR A C 1
ATOM 723 O O . THR A 1 91 ? 16.141 14.606 -1.336 1.00 43.38 91 THR A O 1
ATOM 726 N N . SER A 1 92 ? 16.194 15.270 0.774 1.00 42.53 92 SER A N 1
ATOM 727 C CA . SER A 1 92 ? 16.243 13.902 1.290 1.00 42.53 92 SER A CA 1
ATOM 728 C C . SER A 1 92 ? 15.636 13.856 2.685 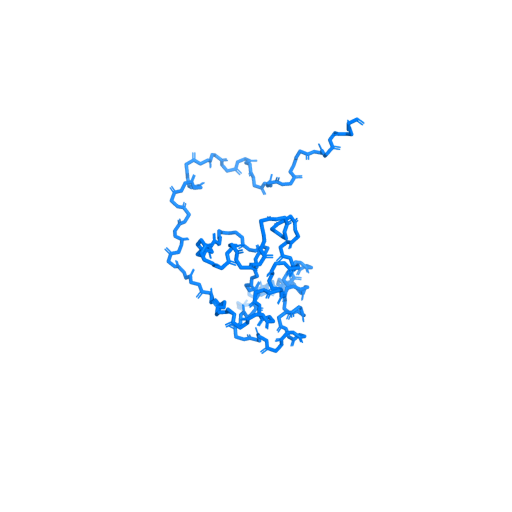1.00 42.53 92 SER A C 1
ATOM 730 O O . SER A 1 92 ? 16.240 14.315 3.655 1.00 42.53 92 SER A O 1
ATOM 732 N N . PHE A 1 93 ? 14.447 13.259 2.788 1.00 45.59 93 PHE A N 1
ATOM 733 C CA . PHE A 1 93 ? 13.837 12.885 4.069 1.00 45.59 93 PHE A CA 1
ATOM 734 C C . PHE A 1 93 ? 14.680 11.850 4.838 1.00 45.59 93 PHE A C 1
ATOM 736 O O . PHE A 1 93 ? 14.495 11.678 6.037 1.00 45.59 93 PHE A O 1
ATOM 743 N N . TYR A 1 94 ? 15.658 11.218 4.179 1.00 45.38 94 TYR A N 1
ATOM 744 C CA . TYR A 1 94 ? 16.540 10.191 4.738 1.00 45.38 94 TYR A CA 1
ATOM 745 C C . TYR A 1 94 ? 17.923 10.722 5.156 1.00 45.38 94 TYR A C 1
ATOM 747 O O . TYR A 1 94 ? 18.832 9.941 5.417 1.00 45.38 94 TYR A O 1
ATOM 755 N N . LYS A 1 95 ? 18.129 12.047 5.219 1.00 38.19 95 LYS A N 1
ATOM 756 C CA . LYS A 1 95 ? 19.463 12.634 5.466 1.00 38.19 95 LYS A CA 1
ATOM 757 C C . LYS A 1 95 ? 19.858 12.803 6.938 1.00 38.19 95 LYS A C 1
ATOM 759 O O . LYS A 1 95 ? 20.905 13.385 7.210 1.00 38.19 95 LYS A O 1
ATOM 764 N N . LYS A 1 96 ? 19.067 12.313 7.896 1.00 43.62 96 LYS A N 1
ATOM 765 C CA . LYS A 1 96 ? 19.515 12.196 9.291 1.00 43.62 96 LYS A CA 1
ATOM 766 C C . LYS A 1 96 ? 19.843 10.738 9.566 1.00 43.62 96 LYS A C 1
ATOM 768 O O . LYS A 1 96 ? 18.948 9.901 9.565 1.00 43.62 96 LYS A O 1
ATOM 773 N N . GLY A 1 97 ? 21.131 10.453 9.766 1.00 46.06 97 GLY A N 1
ATOM 774 C CA . GLY A 1 97 ? 21.577 9.153 10.251 1.00 46.06 97 GLY A CA 1
ATOM 775 C C . GLY A 1 97 ? 20.793 8.789 11.507 1.00 46.06 97 GLY A C 1
ATOM 776 O O . GLY A 1 97 ? 20.636 9.626 12.396 1.00 46.06 97 GLY A O 1
ATOM 777 N N . LEU A 1 98 ? 20.269 7.565 11.540 1.00 51.06 98 LEU A N 1
ATOM 778 C CA . LEU A 1 98 ? 19.701 6.965 12.740 1.00 51.06 98 LEU A CA 1
ATOM 779 C C . LEU A 1 98 ? 20.808 6.943 13.798 1.00 51.06 98 LEU A C 1
ATOM 781 O O . LEU A 1 98 ? 21.691 6.088 13.770 1.00 51.06 98 LEU A O 1
ATOM 785 N N . THR A 1 99 ? 20.817 7.931 14.687 1.00 49.12 99 THR A N 1
ATOM 786 C CA . THR A 1 99 ? 21.660 7.884 15.877 1.00 49.12 99 THR A CA 1
ATOM 787 C C . THR A 1 99 ? 21.114 6.788 16.776 1.00 49.12 99 THR A C 1
ATOM 789 O O . THR A 1 99 ? 19.927 6.781 17.101 1.00 49.12 99 THR A O 1
ATOM 792 N N . LYS A 1 100 ? 21.989 5.841 17.115 1.00 44.81 100 LYS A N 1
ATOM 793 C CA . LYS A 1 100 ? 21.727 4.725 18.022 1.00 44.81 100 LYS A CA 1
ATOM 794 C C . LYS A 1 100 ? 21.238 5.264 19.378 1.00 44.81 100 LYS A C 1
ATOM 796 O O . LYS A 1 100 ? 21.809 6.243 19.858 1.00 44.81 100 LYS A O 1
ATOM 801 N N . LEU A 1 101 ? 20.197 4.644 19.942 1.00 43.03 101 LEU A N 1
ATOM 802 C CA . LEU A 1 101 ? 19.843 4.786 21.361 1.00 43.03 101 LEU A CA 1
ATOM 803 C C . LEU A 1 101 ? 20.921 4.142 22.239 1.00 43.03 101 LEU A C 1
ATOM 805 O O . LEU A 1 101 ? 21.439 3.073 21.832 1.00 43.03 101 LEU A O 1
#